Protein AF-A0A2V6HS32-F1 (afdb_monomer_lite)

Foldseek 3Di:
DDDPPPPDDAAEEEEDEFDDPVSVVLVVLLVVLQVVLVHHYDPDLLRHLEYEYEFDPPDPVRVVVSVVVQVVSLVVCVVSVVVRRAYEYEEDCCAPVVPVCVVVPVVHLYRYYSVCSNVNNVVVVVSNVPDPPPPDDDDDPPPPDPPPPPDPDDDDDDDDDDDDDDDDDDDD

Sequence (172 aa):
MKIRTDSARKPKVGMISLGCAKNLVDAEIMLGSVLQRGMEITSQPEDADILVINTCAFIDSAKEESIDAILEAHQQRGLNRRPDQKLIVSGCMSQRFATELRREMPEVDAFIGLDQVGQLGEIAEKILRERPTLKAQHSTPKTDSWTLDVERSALGVSSTNGDVDLSFADRR

Structure (mmCIF, N/CA/C/O backbone):
data_AF-A0A2V6HS32-F1
#
_entry.id   AF-A0A2V6HS32-F1
#
loop_
_atom_site.group_PDB
_atom_site.id
_atom_site.type_symbol
_atom_site.label_atom_id
_atom_site.label_alt_id
_atom_site.label_comp_id
_atom_site.label_asym_id
_atom_site.label_entity_id
_atom_site.label_seq_id
_atom_site.pdbx_PDB_ins_code
_atom_site.Cartn_x
_atom_site.Cartn_y
_atom_site.Cartn_z
_atom_site.occupancy
_atom_site.B_iso_or_equiv
_atom_site.auth_seq_id
_atom_site.auth_comp_id
_atom_site.auth_asym_id
_atom_site.auth_atom_id
_atom_site.pdbx_PDB_model_num
ATOM 1 N N . MET A 1 1 ? -30.092 -8.781 30.050 1.00 40.91 1 MET A N 1
ATOM 2 C CA . MET A 1 1 ? -28.705 -8.959 29.570 1.00 40.91 1 MET A CA 1
ATOM 3 C C . MET A 1 1 ? -28.421 -7.838 28.578 1.00 40.91 1 MET A C 1
ATOM 5 O O . MET A 1 1 ? -29.028 -7.825 27.519 1.00 40.91 1 MET A O 1
ATOM 9 N N . LYS A 1 2 ? -27.654 -6.809 28.967 1.00 33.56 2 LYS A N 1
ATOM 10 C CA . LYS A 1 2 ? -27.370 -5.659 28.092 1.00 33.56 2 LYS A CA 1
ATOM 11 C C . LYS A 1 2 ? -26.318 -6.090 27.070 1.00 33.56 2 LYS A C 1
ATOM 13 O O . LYS A 1 2 ? -25.189 -6.378 27.455 1.00 33.56 2 LYS A O 1
ATOM 18 N N . ILE A 1 3 ? -26.709 -6.172 25.801 1.00 44.12 3 ILE A N 1
ATOM 19 C CA . ILE A 1 3 ? -25.788 -6.352 24.676 1.00 44.12 3 ILE A CA 1
ATOM 20 C C . ILE A 1 3 ? -24.899 -5.107 24.665 1.00 44.12 3 ILE A C 1
ATOM 22 O O . ILE A 1 3 ? -25.385 -4.003 24.430 1.00 44.12 3 ILE A O 1
ATOM 26 N N . ARG A 1 4 ? -23.619 -5.264 25.014 1.00 43.84 4 ARG A N 1
ATOM 27 C CA . ARG A 1 4 ? -22.628 -4.198 24.855 1.00 43.84 4 ARG A CA 1
ATOM 28 C C . ARG A 1 4 ? -22.420 -4.053 23.352 1.00 43.84 4 ARG A C 1
ATOM 30 O O . ARG A 1 4 ? -21.749 -4.878 22.745 1.00 43.84 4 ARG A O 1
ATOM 37 N N . THR A 1 5 ? -23.065 -3.063 22.747 1.00 44.50 5 THR A N 1
ATOM 38 C CA . THR A 1 5 ? -22.676 -2.568 21.430 1.00 44.50 5 THR A CA 1
ATOM 39 C C . THR A 1 5 ? -21.300 -1.950 21.608 1.00 44.50 5 THR A C 1
ATOM 41 O O . THR A 1 5 ? -21.185 -0.831 22.108 1.00 44.50 5 THR A O 1
ATOM 44 N N . ASP A 1 6 ? -20.262 -2.723 21.305 1.00 51.88 6 ASP A N 1
ATOM 45 C CA . ASP A 1 6 ? -18.937 -2.164 21.09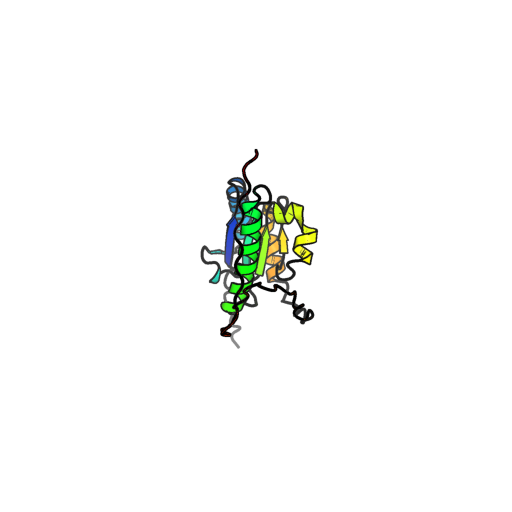7 1.00 51.88 6 ASP A CA 1
ATOM 46 C C . ASP A 1 6 ? -19.080 -1.142 19.970 1.00 51.88 6 ASP A C 1
ATOM 48 O O . ASP A 1 6 ? -19.499 -1.474 18.858 1.00 51.88 6 ASP A O 1
ATOM 52 N N . SER A 1 7 ? -18.867 0.129 20.286 1.00 53.53 7 SER A N 1
ATOM 53 C CA . SER A 1 7 ? -18.741 1.173 19.282 1.00 53.53 7 SER A CA 1
ATOM 54 C C . SER A 1 7 ? -17.489 0.842 18.478 1.00 53.53 7 SER A C 1
ATOM 56 O O . SER A 1 7 ? -16.388 1.196 18.895 1.00 53.53 7 SER A O 1
ATOM 58 N N . ALA A 1 8 ? -17.658 0.084 17.393 1.00 69.00 8 ALA A N 1
ATOM 59 C CA . ALA A 1 8 ? -16.555 -0.441 16.605 1.00 69.00 8 ALA A CA 1
ATOM 60 C C . ALA A 1 8 ? -15.636 0.712 16.183 1.00 69.00 8 ALA A C 1
ATOM 62 O O . ALA A 1 8 ? -16.058 1.643 15.492 1.00 69.00 8 ALA A O 1
ATOM 63 N N . ARG A 1 9 ? -14.386 0.665 16.652 1.00 87.62 9 ARG A N 1
ATOM 64 C CA . ARG A 1 9 ? -13.336 1.611 16.269 1.00 87.62 9 ARG A CA 1
ATOM 65 C C . ARG A 1 9 ? -13.238 1.647 14.744 1.00 87.62 9 ARG A C 1
ATOM 67 O O . ARG A 1 9 ? -13.173 0.594 14.112 1.00 87.62 9 ARG A O 1
ATOM 74 N N . LYS A 1 10 ? -13.195 2.848 14.162 1.00 93.19 10 LYS A N 1
ATOM 75 C CA . LYS A 1 10 ? -12.953 3.012 12.725 1.00 93.19 10 LYS A CA 1
ATOM 76 C C . LYS A 1 10 ? -11.568 2.451 12.378 1.00 93.19 10 LYS A C 1
ATOM 78 O O . LYS A 1 10 ? -10.602 2.833 13.048 1.00 93.19 10 LYS A O 1
ATOM 83 N N . PRO A 1 11 ? -11.452 1.567 11.372 1.00 95.81 11 PRO A N 1
ATOM 84 C CA . PRO A 1 11 ? -10.151 1.087 10.933 1.00 95.81 11 PRO A CA 1
ATOM 85 C C . PRO A 1 11 ? -9.261 2.251 10.499 1.00 95.81 11 PRO A C 1
ATOM 87 O O . PRO A 1 11 ? -9.741 3.193 9.865 1.00 95.81 11 PRO A O 1
ATOM 90 N N . LYS A 1 12 ? -7.979 2.184 10.846 1.00 97.38 12 LYS A N 1
ATOM 91 C CA . LYS A 1 12 ? -6.961 3.173 10.493 1.00 97.38 12 LYS A CA 1
ATOM 92 C C . LYS A 1 12 ? -6.101 2.670 9.342 1.00 97.38 12 LYS A C 1
ATOM 94 O O . LYS A 1 12 ? -5.596 1.550 9.390 1.00 97.38 12 LYS A O 1
ATOM 99 N N . VAL A 1 13 ? -5.873 3.525 8.355 1.00 97.94 13 VAL A N 1
ATOM 100 C CA . VAL A 1 13 ? -4.965 3.277 7.234 1.00 97.94 13 VAL A CA 1
ATOM 101 C C . VAL A 1 13 ? -3.761 4.204 7.348 1.00 97.94 13 VAL A C 1
ATOM 103 O O . VAL A 1 13 ? -3.914 5.421 7.458 1.00 97.94 13 VAL A O 1
ATOM 106 N N . GLY A 1 14 ? -2.566 3.621 7.344 1.00 97.31 14 GLY A N 1
ATOM 107 C CA . GLY A 1 14 ? -1.295 4.329 7.228 1.00 97.31 14 GLY A CA 1
ATOM 108 C C . GLY A 1 14 ? -0.724 4.166 5.824 1.00 97.31 14 GLY A C 1
ATOM 109 O O . GLY A 1 14 ? -1.007 3.174 5.149 1.00 97.31 14 GLY A O 1
ATOM 110 N N . MET A 1 15 ? 0.081 5.127 5.376 1.00 97.12 15 MET A N 1
ATOM 111 C CA . MET A 1 15 ? 0.716 5.067 4.061 1.00 97.12 15 MET A CA 1
ATOM 112 C C . MET A 1 15 ? 2.164 5.542 4.117 1.00 97.12 15 MET A C 1
ATOM 114 O O . MET A 1 15 ? 2.449 6.610 4.651 1.00 97.12 15 MET A O 1
ATOM 118 N N . ILE A 1 16 ? 3.052 4.766 3.503 1.00 95.38 16 ILE A N 1
ATOM 119 C CA . ILE A 1 16 ? 4.428 5.144 3.182 1.00 95.38 16 ILE A CA 1
ATOM 120 C C . ILE A 1 16 ? 4.494 5.259 1.661 1.00 95.38 16 ILE A C 1
ATOM 122 O O . ILE A 1 16 ? 4.119 4.327 0.956 1.00 95.38 16 ILE A O 1
ATOM 126 N N . SER A 1 17 ? 4.922 6.408 1.141 1.00 94.00 17 SER A N 1
ATOM 127 C CA . SER A 1 17 ? 4.973 6.663 -0.301 1.00 94.00 17 SER A CA 1
ATOM 128 C C . SER A 1 17 ? 6.402 6.947 -0.735 1.00 94.00 17 SER A C 1
ATOM 130 O O . SER A 1 17 ? 7.022 7.878 -0.232 1.00 94.00 17 SER A O 1
ATOM 132 N N . LEU A 1 18 ? 6.901 6.163 -1.688 1.00 91.56 18 LEU A N 1
ATOM 133 C CA . LEU A 1 18 ? 8.294 6.154 -2.133 1.00 91.56 18 LEU A CA 1
ATOM 134 C C . LEU A 1 18 ? 8.391 6.486 -3.623 1.00 91.56 18 LEU A C 1
ATOM 136 O O . LEU A 1 18 ? 7.484 6.186 -4.402 1.00 91.56 18 LEU A O 1
ATOM 140 N N . GLY A 1 19 ? 9.505 7.078 -4.050 1.00 86.94 19 GLY A N 1
ATOM 141 C CA . GLY A 1 19 ? 9.786 7.348 -5.461 1.00 86.94 19 GLY A CA 1
ATOM 142 C C . GLY A 1 19 ? 9.413 8.754 -5.943 1.00 86.94 19 GLY A C 1
ATOM 143 O O . GLY A 1 19 ? 9.941 9.743 -5.449 1.00 86.94 19 GLY A O 1
ATOM 144 N N . CYS A 1 20 ? 8.603 8.859 -7.005 1.00 86.06 20 CYS A N 1
ATOM 145 C CA . CYS A 1 20 ? 8.453 1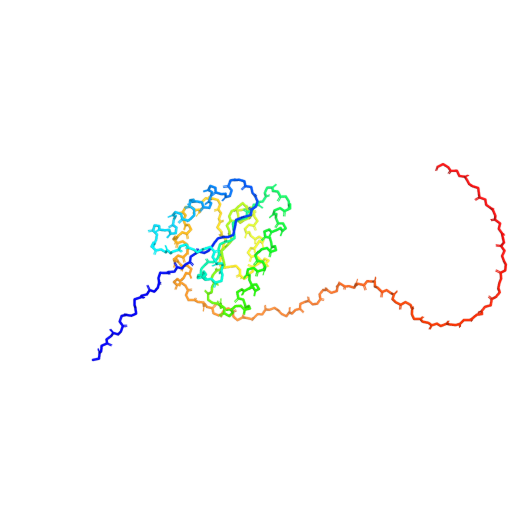0.108 -7.769 1.00 86.06 20 CYS A CA 1
ATOM 146 C C . CYS A 1 20 ? 7.214 10.938 -7.387 1.00 86.06 20 CYS A C 1
ATOM 148 O O . CYS A 1 20 ? 6.284 10.445 -6.756 1.00 86.06 20 CYS A O 1
ATOM 150 N N . ALA A 1 21 ? 7.160 12.193 -7.853 1.00 86.75 21 ALA A N 1
ATOM 151 C CA . ALA A 1 21 ? 6.075 13.138 -7.554 1.00 86.75 21 ALA A CA 1
ATOM 152 C C . ALA A 1 21 ? 4.668 12.637 -7.940 1.00 86.75 21 ALA A C 1
ATOM 154 O O . ALA A 1 21 ? 3.683 13.042 -7.326 1.00 86.75 21 ALA A O 1
ATOM 155 N N . LYS A 1 22 ? 4.553 11.725 -8.916 1.00 89.12 22 LYS A N 1
ATOM 156 C CA . LYS A 1 22 ? 3.265 11.118 -9.282 1.00 89.12 22 LYS A CA 1
ATOM 157 C C . LYS A 1 22 ? 2.662 10.297 -8.134 1.00 89.12 22 LYS A C 1
ATOM 159 O O . LYS A 1 22 ? 1.443 10.300 -7.973 1.00 89.12 22 LYS A O 1
ATOM 164 N N . ASN A 1 23 ? 3.497 9.676 -7.301 1.00 90.38 23 ASN A N 1
ATOM 165 C CA . ASN A 1 23 ? 3.026 8.878 -6.174 1.00 90.38 23 ASN A CA 1
ATOM 166 C C . ASN A 1 23 ? 2.312 9.729 -5.115 1.00 90.38 23 ASN A C 1
ATOM 168 O O . ASN A 1 23 ? 1.445 9.200 -4.429 1.00 90.38 23 ASN A O 1
ATOM 172 N N . LEU A 1 24 ? 2.599 11.034 -5.024 1.00 90.69 24 LEU A N 1
ATOM 173 C CA . LEU A 1 24 ? 1.867 11.943 -4.138 1.00 90.69 24 LEU A CA 1
ATOM 174 C C . LEU A 1 24 ? 0.414 12.129 -4.597 1.00 90.69 24 LEU A C 1
ATOM 176 O O . LEU A 1 24 ? -0.507 12.003 -3.797 1.00 90.69 24 LEU A O 1
ATOM 180 N N . VAL A 1 25 ? 0.203 12.354 -5.896 1.00 93.94 25 VAL A N 1
ATOM 181 C CA . VAL A 1 25 ? -1.147 12.491 -6.467 1.00 93.94 25 VAL A CA 1
ATOM 182 C C . VAL A 1 25 ? -1.921 11.179 -6.323 1.00 93.94 25 VAL A C 1
ATOM 184 O O . VAL A 1 25 ? -3.083 11.173 -5.923 1.00 93.94 25 VAL A O 1
ATOM 187 N N . ASP A 1 26 ? -1.265 10.049 -6.597 1.00 95.19 26 ASP A N 1
ATOM 188 C CA . ASP A 1 26 ? -1.884 8.731 -6.444 1.00 95.19 26 ASP A CA 1
ATOM 189 C C . ASP A 1 26 ? -2.217 8.437 -4.962 1.00 95.19 26 ASP A C 1
ATOM 191 O O . ASP A 1 26 ? -3.265 7.857 -4.670 1.00 95.19 26 ASP A O 1
ATOM 195 N N . ALA A 1 27 ? -1.383 8.895 -4.018 1.00 96.00 27 ALA A N 1
ATOM 196 C CA . ALA A 1 27 ? -1.639 8.809 -2.580 1.00 96.00 27 ALA A CA 1
ATOM 197 C C . ALA A 1 27 ? -2.874 9.611 -2.151 1.00 96.00 27 ALA A C 1
ATOM 199 O O . ALA A 1 27 ? -3.706 9.085 -1.414 1.00 96.00 27 ALA A O 1
ATOM 200 N N . GLU A 1 28 ? -3.049 10.840 -2.639 1.00 96.38 28 GLU A N 1
ATOM 201 C CA . GLU A 1 28 ? -4.240 11.650 -2.346 1.00 96.38 28 GLU A CA 1
ATOM 202 C C . GLU A 1 28 ? -5.529 10.967 -2.826 1.00 96.38 28 GLU A C 1
ATOM 204 O O . GLU A 1 28 ? -6.517 10.912 -2.090 1.00 96.38 28 GLU A O 1
ATOM 209 N N . ILE A 1 29 ? -5.508 10.378 -4.026 1.00 97.44 29 ILE A N 1
ATOM 210 C CA . ILE A 1 29 ? -6.642 9.620 -4.575 1.00 97.44 29 ILE A CA 1
ATOM 211 C C . ILE A 1 29 ? -6.951 8.398 -3.697 1.00 97.44 29 ILE A C 1
ATOM 213 O O . ILE A 1 29 ? -8.106 8.161 -3.330 1.00 97.44 29 ILE A O 1
ATOM 217 N N . MET A 1 30 ? -5.918 7.635 -3.336 1.00 98.00 30 MET A N 1
ATOM 218 C CA . MET A 1 30 ? -6.020 6.458 -2.474 1.00 98.00 30 MET A CA 1
ATOM 219 C C . MET A 1 30 ? -6.593 6.795 -1.093 1.00 98.00 30 MET A C 1
ATOM 221 O O . MET A 1 30 ? -7.546 6.161 -0.637 1.00 98.00 30 MET A O 1
ATOM 225 N N . LEU A 1 31 ? -6.050 7.818 -0.436 1.00 97.56 31 LEU A N 1
ATOM 226 C CA . LEU A 1 31 ? -6.504 8.275 0.876 1.00 97.56 31 LEU A CA 1
ATOM 227 C C . LEU A 1 31 ? -7.924 8.859 0.812 1.00 97.56 31 LEU A C 1
ATOM 229 O O . LEU A 1 31 ? -8.730 8.613 1.709 1.00 97.56 31 LEU A O 1
ATOM 233 N N . GLY A 1 32 ? -8.279 9.543 -0.279 1.00 98.06 32 GLY A N 1
ATOM 234 C CA . GLY A 1 32 ? -9.651 9.972 -0.545 1.00 98.06 32 GLY A CA 1
ATOM 235 C C . GLY A 1 32 ? -10.630 8.795 -0.620 1.00 98.06 32 GLY A C 1
ATOM 236 O O . GLY A 1 32 ? -11.695 8.840 -0.002 1.00 98.06 32 GLY A O 1
ATOM 237 N N . SER A 1 33 ? -10.252 7.712 -1.307 1.00 98.06 33 SER A N 1
ATOM 238 C CA . SER A 1 33 ? -11.035 6.466 -1.372 1.00 98.06 33 SER A CA 1
ATOM 239 C C . SER A 1 33 ? -11.233 5.833 0.011 1.00 98.06 33 SER A C 1
ATOM 241 O O . SER A 1 33 ? -12.337 5.411 0.355 1.00 98.06 33 SER A O 1
ATOM 243 N N . VAL A 1 34 ? -10.190 5.823 0.848 1.00 97.94 34 VAL A N 1
ATOM 244 C CA . VAL A 1 34 ? -10.252 5.327 2.235 1.00 97.94 34 VAL A CA 1
ATOM 245 C C . VAL A 1 34 ? -11.253 6.128 3.075 1.00 97.94 34 VAL A C 1
ATOM 247 O O . VAL A 1 34 ? -12.102 5.541 3.749 1.00 97.94 34 VAL A O 1
ATOM 250 N N . LEU A 1 35 ? -11.206 7.461 3.003 1.00 97.56 35 LEU A N 1
ATOM 251 C CA . LEU A 1 35 ? -12.120 8.332 3.751 1.00 97.56 35 LEU A CA 1
ATOM 252 C C . LEU A 1 35 ? -13.582 8.153 3.322 1.00 97.56 35 LEU A C 1
ATOM 254 O O . LEU A 1 35 ? -14.474 8.154 4.170 1.00 97.56 35 LEU A O 1
ATOM 258 N N . GLN A 1 36 ? -13.841 7.943 2.027 1.00 97.62 36 GLN A N 1
ATOM 259 C CA . GLN A 1 36 ? -15.192 7.676 1.507 1.00 97.62 36 GLN A CA 1
ATOM 260 C C . GLN A 1 36 ? -15.810 6.390 2.077 1.00 97.62 36 GLN A C 1
ATOM 262 O O . GLN A 1 36 ? -17.032 6.267 2.136 1.00 97.62 36 GLN A O 1
ATOM 267 N N . ARG A 1 37 ? -14.977 5.450 2.536 1.00 96.56 37 ARG A N 1
ATOM 268 C CA . ARG A 1 37 ? -15.393 4.218 3.222 1.00 96.56 37 ARG A CA 1
ATOM 269 C C . ARG A 1 37 ? -15.538 4.375 4.742 1.00 96.56 37 ARG A C 1
ATOM 271 O O . ARG A 1 37 ? -15.856 3.419 5.440 1.00 96.56 37 ARG A O 1
ATOM 278 N N . GLY A 1 38 ? -15.332 5.579 5.281 1.00 95.75 38 GLY A N 1
ATOM 279 C CA . GLY A 1 38 ? -15.504 5.872 6.707 1.00 95.75 38 GLY A CA 1
ATOM 280 C C . GLY A 1 38 ? -14.362 5.384 7.606 1.00 95.75 38 GLY A C 1
ATOM 281 O O . GLY A 1 38 ? -14.514 5.400 8.830 1.00 95.75 38 GLY A O 1
ATOM 282 N N . MET A 1 39 ? -13.239 4.975 7.013 1.00 97.06 39 MET A N 1
ATOM 283 C CA . MET A 1 39 ? -11.989 4.671 7.711 1.00 97.06 39 MET A CA 1
ATOM 284 C C . MET A 1 39 ? -11.233 5.957 8.078 1.00 97.06 39 MET A C 1
ATOM 286 O O . MET A 1 39 ? -11.503 7.034 7.548 1.00 97.06 39 MET A O 1
ATOM 290 N N . GLU A 1 40 ? -10.285 5.844 9.001 1.00 97.69 40 GLU A N 1
ATOM 291 C CA . GLU A 1 40 ? -9.414 6.935 9.442 1.00 97.69 40 GLU A CA 1
ATOM 292 C C . GLU A 1 40 ? -8.028 6.830 8.798 1.00 97.69 40 GLU A C 1
ATOM 294 O O . GLU A 1 40 ? -7.566 5.740 8.473 1.00 97.69 40 GLU A O 1
ATOM 299 N N . ILE A 1 41 ? -7.341 7.962 8.652 1.00 97.56 41 ILE A N 1
ATOM 300 C CA . ILE A 1 41 ? -5.947 8.009 8.195 1.00 97.56 41 ILE A CA 1
ATOM 301 C C . ILE A 1 41 ? -5.052 8.247 9.410 1.00 97.56 41 ILE A C 1
ATOM 303 O O . ILE A 1 41 ? -5.381 9.060 10.274 1.00 97.56 41 ILE A O 1
ATOM 307 N N . THR A 1 42 ? -3.919 7.555 9.475 1.00 96.62 42 THR A N 1
ATOM 308 C CA . THR A 1 42 ? -2.892 7.761 10.502 1.00 96.62 42 THR A CA 1
ATOM 309 C C . THR A 1 42 ? -1.536 8.037 9.865 1.00 96.62 42 THR A C 1
ATOM 311 O O . THR A 1 42 ? -1.186 7.431 8.855 1.00 96.62 42 THR A O 1
ATOM 314 N N . SER A 1 43 ? -0.761 8.943 10.466 1.00 94.19 43 SER A N 1
ATOM 315 C CA . SER A 1 43 ? 0.649 9.156 10.112 1.00 94.19 43 SER A CA 1
ATOM 316 C C . SER A 1 43 ? 1.585 8.156 10.787 1.00 94.19 43 SER A C 1
ATOM 318 O O . SER A 1 43 ? 2.735 8.055 10.387 1.00 94.19 43 SER A O 1
ATOM 320 N N . GLN A 1 44 ? 1.095 7.446 11.808 1.00 92.75 44 GLN A N 1
ATOM 321 C CA . GLN A 1 44 ? 1.848 6.471 12.593 1.00 92.75 44 GLN A CA 1
ATOM 322 C C . GLN A 1 44 ? 1.592 5.062 12.038 1.00 92.75 44 GLN A C 1
ATOM 324 O O . GLN A 1 44 ? 0.473 4.554 12.212 1.00 92.75 44 GLN A O 1
ATOM 329 N N . PRO A 1 45 ? 2.570 4.418 11.368 1.00 90.94 45 PRO A N 1
ATOM 330 C CA . PRO A 1 45 ? 2.420 3.059 10.845 1.00 90.94 45 PRO A CA 1
ATOM 331 C C . PRO A 1 45 ? 2.050 2.032 11.923 1.00 90.94 45 PRO A C 1
ATOM 333 O O . PRO A 1 45 ? 1.284 1.106 11.665 1.00 90.94 45 PRO A O 1
ATOM 336 N N . GLU A 1 46 ? 2.532 2.216 13.150 1.00 89.19 46 GLU A N 1
ATOM 337 C CA . GLU A 1 46 ? 2.287 1.344 14.302 1.00 89.19 46 GLU A CA 1
ATOM 338 C C . GLU A 1 46 ? 0.825 1.335 14.789 1.00 89.19 46 GLU A C 1
ATOM 340 O O . GLU A 1 46 ? 0.392 0.390 15.457 1.00 89.19 46 GLU A O 1
ATOM 345 N N . ASP A 1 47 ? 0.046 2.356 14.425 1.00 91.38 47 ASP A N 1
ATOM 346 C CA . ASP A 1 47 ? -1.370 2.494 14.781 1.00 91.38 47 ASP A CA 1
ATOM 347 C C . ASP A 1 47 ? -2.328 2.023 13.682 1.00 91.38 47 ASP A C 1
ATOM 349 O O . ASP A 1 47 ? -3.547 1.950 13.903 1.00 91.38 47 ASP A O 1
ATOM 353 N N . ALA A 1 48 ? -1.795 1.730 12.496 1.00 95.31 48 ALA A N 1
ATOM 354 C CA . ALA A 1 48 ? -2.581 1.372 11.332 1.00 95.31 48 ALA A CA 1
ATOM 355 C C . ALA A 1 48 ? -3.097 -0.073 11.423 1.00 95.31 48 ALA A C 1
ATOM 357 O O . ALA A 1 48 ? -2.355 -0.993 11.764 1.00 95.31 48 ALA A O 1
ATOM 358 N N . ASP A 1 49 ? -4.364 -0.293 11.077 1.00 95.38 49 ASP A N 1
ATOM 359 C CA . ASP A 1 49 ? -4.896 -1.636 10.812 1.00 95.38 49 ASP A CA 1
ATOM 360 C C . ASP A 1 49 ? -4.498 -2.110 9.406 1.00 95.38 49 ASP A C 1
ATOM 362 O O . ASP A 1 49 ? -4.360 -3.307 9.167 1.00 95.38 49 ASP A O 1
ATOM 366 N N . ILE A 1 50 ? -4.274 -1.166 8.487 1.00 96.81 50 ILE A N 1
ATOM 367 C CA . ILE A 1 50 ? -3.737 -1.408 7.147 1.00 96.81 50 ILE A CA 1
ATOM 368 C C . ILE A 1 50 ? -2.586 -0.444 6.892 1.00 96.81 50 ILE A C 1
ATOM 370 O O . ILE A 1 50 ? -2.773 0.771 6.952 1.00 96.81 50 ILE A O 1
ATOM 374 N N . LEU A 1 51 ? -1.421 -0.976 6.547 1.00 97.50 51 LEU A N 1
ATOM 375 C CA . LEU A 1 51 ? -0.284 -0.205 6.074 1.00 97.50 51 LEU A CA 1
ATO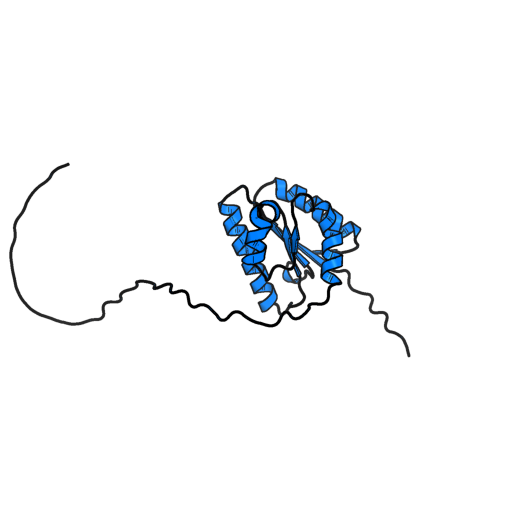M 376 C C . LEU A 1 51 ? -0.155 -0.361 4.557 1.00 97.50 51 LEU A C 1
ATOM 378 O O . LEU A 1 51 ? -0.087 -1.476 4.040 1.00 97.50 51 LEU A O 1
ATOM 382 N N . VAL A 1 52 ? -0.136 0.766 3.848 1.00 97.62 52 VAL A N 1
ATOM 383 C CA . VAL A 1 52 ? 0.037 0.822 2.394 1.00 97.62 52 VAL A CA 1
ATOM 384 C C . VAL A 1 52 ? 1.443 1.308 2.064 1.00 97.62 52 VAL A C 1
ATOM 386 O O . VAL A 1 52 ? 1.829 2.395 2.488 1.00 97.62 52 VAL A O 1
ATOM 389 N N . ILE A 1 53 ? 2.189 0.542 1.273 1.00 96.81 53 ILE A N 1
ATOM 390 C CA . ILE A 1 53 ? 3.474 0.958 0.704 1.00 96.81 53 ILE A CA 1
ATOM 391 C C . ILE A 1 53 ? 3.250 1.323 -0.765 1.00 96.81 53 ILE A C 1
ATOM 393 O O . ILE A 1 53 ? 3.017 0.450 -1.602 1.00 96.81 53 ILE A O 1
ATOM 397 N N . ASN A 1 54 ? 3.286 2.615 -1.084 1.00 96.31 54 ASN A N 1
ATOM 398 C CA . ASN A 1 54 ? 3.103 3.127 -2.438 1.00 96.31 54 ASN A CA 1
ATOM 399 C C . ASN A 1 54 ? 4.448 3.270 -3.155 1.00 96.31 54 ASN A C 1
ATOM 401 O O . ASN A 1 54 ? 5.254 4.138 -2.830 1.00 96.31 54 ASN A O 1
ATOM 405 N N . THR A 1 55 ? 4.678 2.409 -4.140 1.00 94.44 55 THR A N 1
ATOM 406 C CA . THR A 1 55 ? 5.997 2.142 -4.727 1.00 94.44 55 THR A CA 1
ATOM 407 C C . THR A 1 55 ? 6.147 2.719 -6.132 1.00 94.44 55 THR A C 1
ATOM 409 O O . THR A 1 55 ? 5.174 2.964 -6.855 1.00 94.44 55 THR A O 1
ATOM 412 N N . CYS A 1 56 ? 7.392 2.917 -6.564 1.00 89.31 56 CYS A N 1
ATOM 413 C CA . CYS A 1 56 ? 7.728 3.401 -7.901 1.00 89.31 56 CYS A CA 1
ATOM 414 C C . CYS A 1 56 ? 8.633 2.396 -8.623 1.00 89.31 56 CYS A C 1
ATOM 416 O O . CYS A 1 56 ? 9.606 1.917 -8.063 1.00 89.31 56 CYS A O 1
ATOM 418 N N . ALA A 1 57 ? 8.349 2.106 -9.896 1.00 86.06 57 ALA A N 1
ATOM 419 C CA . ALA A 1 57 ? 9.168 1.218 -10.732 1.00 86.06 57 ALA A CA 1
ATOM 420 C C . ALA A 1 57 ? 10.036 1.975 -11.750 1.00 86.06 57 ALA A C 1
ATOM 422 O O . ALA A 1 57 ? 10.661 1.351 -12.609 1.00 86.06 57 ALA A O 1
ATOM 423 N N . PHE A 1 58 ? 9.998 3.308 -11.722 1.00 83.62 58 PHE A N 1
ATOM 424 C CA . PHE A 1 58 ? 10.638 4.147 -12.733 1.00 83.62 58 PHE A CA 1
ATOM 425 C C . PHE A 1 58 ? 12.096 4.468 -12.398 1.00 83.62 58 PHE A C 1
ATOM 427 O O . PHE A 1 58 ? 12.923 4.538 -13.299 1.00 83.62 58 PHE A O 1
ATOM 434 N N . ILE A 1 59 ? 12.405 4.636 -11.112 1.00 82.69 59 ILE A N 1
ATOM 435 C CA . ILE A 1 59 ? 13.745 4.957 -10.615 1.00 82.69 59 ILE A CA 1
ATOM 436 C C . ILE A 1 59 ? 14.307 3.691 -9.975 1.00 82.69 59 ILE A C 1
ATOM 438 O O . ILE A 1 59 ? 13.645 3.118 -9.114 1.00 82.69 59 ILE A O 1
ATOM 442 N N . ASP A 1 60 ? 15.496 3.251 -10.385 1.00 83.81 60 ASP A N 1
ATOM 443 C CA . ASP A 1 60 ? 16.072 1.991 -9.897 1.00 83.81 60 ASP A CA 1
ATOM 444 C C . ASP A 1 60 ? 16.333 2.016 -8.388 1.00 83.81 60 ASP A C 1
ATOM 446 O O . ASP A 1 60 ? 15.901 1.099 -7.695 1.00 83.81 60 ASP A O 1
ATOM 450 N N . SER A 1 61 ? 16.886 3.110 -7.855 1.00 86.69 61 SER A N 1
ATOM 451 C CA . SER A 1 61 ? 17.072 3.271 -6.405 1.00 86.69 61 SER A CA 1
ATOM 452 C C . SER A 1 61 ? 15.752 3.213 -5.627 1.00 86.69 61 SER A C 1
ATOM 454 O O . SER A 1 61 ? 15.704 2.683 -4.525 1.00 86.69 61 SER A O 1
ATOM 456 N N . ALA A 1 62 ? 14.654 3.701 -6.218 1.00 85.69 62 ALA A N 1
ATOM 457 C CA . ALA A 1 62 ? 13.337 3.645 -5.588 1.00 85.69 62 ALA A CA 1
ATOM 458 C C . ALA A 1 62 ? 12.751 2.224 -5.571 1.00 85.69 62 ALA A C 1
ATOM 460 O O . ALA A 1 62 ? 11.844 1.963 -4.783 1.00 85.69 62 ALA A O 1
ATOM 461 N N . LYS A 1 63 ? 13.230 1.307 -6.425 1.00 88.25 63 LYS A N 1
ATOM 462 C CA . LYS A 1 63 ? 12.811 -0.102 -6.389 1.00 88.25 63 LYS A CA 1
ATOM 463 C C . LYS A 1 63 ? 13.421 -0.817 -5.193 1.00 88.25 63 LYS A C 1
ATOM 465 O O . LYS A 1 63 ? 12.694 -1.506 -4.489 1.00 88.25 63 LYS A O 1
ATOM 470 N N . GLU A 1 64 ? 14.722 -0.635 -4.977 1.00 90.81 64 GLU A N 1
ATOM 471 C CA . GLU A 1 64 ? 15.441 -1.194 -3.825 1.00 90.81 64 GLU A CA 1
ATOM 472 C C . GLU A 1 64 ? 14.836 -0.661 -2.522 1.00 90.81 64 GLU A C 1
ATOM 474 O O . GLU A 1 64 ? 14.364 -1.445 -1.706 1.00 90.81 64 GLU A O 1
ATOM 479 N N . GLU A 1 65 ? 14.674 0.663 -2.415 1.00 91.62 65 GLU A N 1
ATOM 480 C CA . GLU A 1 65 ? 14.016 1.311 -1.271 1.00 91.62 65 GLU A CA 1
ATOM 481 C C . GLU A 1 65 ? 12.586 0.790 -1.042 1.00 91.62 65 GLU A C 1
ATOM 483 O O . GLU A 1 65 ? 12.157 0.591 0.093 1.00 91.62 65 GLU A O 1
ATOM 488 N N . SER A 1 66 ? 11.836 0.530 -2.120 1.00 93.19 66 SER A N 1
ATOM 489 C CA . SER A 1 66 ? 10.490 -0.041 -2.017 1.00 93.19 66 SER A CA 1
ATOM 490 C C . SER A 1 66 ? 10.502 -1.465 -1.470 1.00 93.19 66 SER A C 1
ATOM 492 O O . SER A 1 66 ? 9.634 -1.801 -0.670 1.00 93.19 66 SER A O 1
ATOM 494 N N . ILE A 1 67 ? 11.452 -2.304 -1.891 1.00 92.50 67 ILE A N 1
ATOM 495 C CA . ILE A 1 67 ? 11.597 -3.675 -1.382 1.00 92.50 67 ILE A CA 1
ATOM 496 C C . ILE A 1 67 ? 11.965 -3.638 0.102 1.00 92.50 67 ILE A C 1
ATOM 498 O O . ILE A 1 67 ? 11.303 -4.297 0.905 1.00 92.50 67 ILE A O 1
ATOM 502 N N . ASP A 1 68 ? 12.951 -2.821 0.470 1.00 94.12 68 ASP A N 1
ATOM 503 C CA . ASP A 1 68 ? 13.400 -2.673 1.855 1.00 94.12 68 ASP A CA 1
ATOM 504 C C . ASP A 1 68 ? 12.257 -2.207 2.763 1.00 94.12 68 ASP A C 1
ATOM 506 O O . ASP A 1 68 ? 12.011 -2.808 3.809 1.00 94.12 68 ASP A O 1
ATOM 510 N N . ALA A 1 69 ? 11.479 -1.212 2.328 1.00 94.44 69 ALA A N 1
ATOM 511 C CA . ALA A 1 69 ? 10.336 -0.712 3.086 1.00 94.44 69 ALA A CA 1
ATOM 512 C C . ALA A 1 69 ? 9.228 -1.762 3.282 1.00 94.44 69 ALA A C 1
ATOM 514 O O . ALA A 1 69 ? 8.577 -1.786 4.328 1.00 94.44 69 ALA A O 1
ATOM 515 N N . ILE A 1 70 ? 8.995 -2.641 2.299 1.00 94.00 70 ILE A N 1
ATOM 516 C CA . ILE A 1 70 ? 8.023 -3.741 2.420 1.00 94.00 70 ILE A CA 1
ATOM 517 C C . ILE A 1 70 ? 8.491 -4.749 3.476 1.00 94.00 70 ILE A C 1
ATOM 519 O O . ILE A 1 70 ? 7.708 -5.139 4.348 1.00 94.00 70 ILE A O 1
ATOM 523 N N . LEU A 1 71 ? 9.764 -5.147 3.420 1.00 93.69 71 LEU A N 1
ATOM 524 C CA . LEU A 1 71 ? 10.352 -6.103 4.359 1.00 93.69 71 LEU A CA 1
ATOM 525 C C . LEU A 1 71 ? 10.412 -5.530 5.779 1.00 93.69 71 LEU A C 1
ATOM 527 O O . LEU A 1 71 ? 10.055 -6.219 6.739 1.00 93.69 71 LEU A O 1
ATOM 531 N N . GLU A 1 72 ? 10.787 -4.258 5.920 1.00 93.75 72 GLU A N 1
ATOM 532 C CA . GLU A 1 72 ? 10.782 -3.557 7.202 1.00 93.75 72 GLU A CA 1
ATOM 533 C C . GLU A 1 72 ? 9.364 -3.478 7.777 1.00 93.75 72 GLU A C 1
ATOM 535 O O . GLU A 1 72 ? 9.151 -3.822 8.941 1.00 93.75 72 GLU A O 1
ATOM 540 N N . ALA A 1 73 ? 8.366 -3.115 6.965 1.00 93.44 73 ALA A N 1
ATOM 541 C CA . ALA A 1 73 ? 6.968 -3.093 7.388 1.00 93.44 73 ALA A CA 1
ATOM 542 C C . ALA A 1 73 ? 6.499 -4.465 7.903 1.00 93.44 73 ALA A C 1
ATOM 544 O O . ALA A 1 73 ? 5.850 -4.554 8.951 1.00 93.44 73 ALA A O 1
ATOM 545 N N . HIS A 1 74 ? 6.864 -5.551 7.214 1.00 92.06 74 HIS A N 1
ATOM 546 C CA . HIS A 1 74 ? 6.565 -6.906 7.670 1.00 92.06 74 HIS A CA 1
ATOM 547 C C . HIS A 1 74 ? 7.269 -7.252 8.993 1.00 92.06 74 HIS A C 1
ATOM 549 O O . HIS A 1 74 ? 6.648 -7.801 9.910 1.00 92.06 74 HIS A O 1
ATOM 555 N N . GLN A 1 75 ? 8.547 -6.900 9.133 1.00 90.69 75 GLN A N 1
ATOM 556 C CA . GLN A 1 75 ? 9.302 -7.139 10.360 1.00 90.69 75 GLN A CA 1
ATOM 557 C C . GLN A 1 75 ? 8.699 -6.373 11.547 1.00 90.69 75 GLN A C 1
ATOM 559 O O . GLN A 1 75 ? 8.471 -6.953 12.613 1.00 90.69 75 GLN A O 1
ATOM 564 N N . GLN A 1 76 ? 8.376 -5.092 11.356 1.00 88.25 76 GLN A N 1
ATOM 565 C CA . GLN A 1 76 ? 7.763 -4.230 12.367 1.00 88.25 76 GLN A CA 1
ATOM 566 C C . GLN A 1 76 ? 6.389 -4.746 12.800 1.00 88.25 76 GLN A C 1
ATOM 568 O O . GLN A 1 76 ? 6.082 -4.748 13.992 1.00 88.25 76 GLN A O 1
ATOM 573 N N . ARG A 1 77 ? 5.577 -5.266 11.871 1.00 87.06 77 ARG A N 1
ATOM 574 C CA . ARG A 1 77 ? 4.310 -5.950 12.186 1.00 87.06 77 ARG A CA 1
ATOM 575 C C . ARG A 1 77 ? 4.513 -7.092 13.190 1.00 87.06 77 ARG A C 1
ATOM 577 O O . ARG A 1 77 ? 3.743 -7.221 14.149 1.00 87.06 77 ARG A O 1
ATOM 584 N N . GLY A 1 78 ? 5.553 -7.904 12.988 1.00 80.19 78 GLY A N 1
ATOM 585 C CA . GLY A 1 78 ? 5.927 -8.994 13.892 1.00 80.19 78 GLY A CA 1
ATOM 586 C C . GLY A 1 78 ? 6.416 -8.498 15.256 1.00 80.19 78 GLY A C 1
ATOM 587 O O . GLY A 1 78 ? 5.935 -8.964 16.292 1.00 80.19 78 GLY A O 1
ATOM 588 N N . LEU A 1 79 ? 7.324 -7.517 15.264 1.00 76.81 79 LEU A N 1
ATOM 589 C CA . LEU A 1 79 ? 7.903 -6.935 16.483 1.00 76.81 79 LEU A CA 1
ATOM 590 C C . LEU A 1 79 ? 6.853 -6.233 17.354 1.00 76.81 79 LEU A C 1
ATOM 592 O O . LEU A 1 79 ? 6.799 -6.453 18.564 1.00 76.81 79 LEU A O 1
ATOM 596 N N . ASN A 1 80 ? 5.956 -5.469 16.732 1.00 80.31 80 ASN A N 1
ATOM 597 C CA . ASN A 1 80 ? 4.891 -4.723 17.405 1.00 80.31 80 ASN A CA 1
ATOM 598 C C . ASN A 1 80 ? 3.697 -5.604 17.808 1.00 80.31 80 ASN A C 1
ATOM 600 O O . ASN A 1 80 ? 2.671 -5.085 18.249 1.00 80.31 80 ASN A O 1
ATOM 604 N N . ARG A 1 81 ? 3.813 -6.936 17.660 1.00 77.00 81 ARG A N 1
ATOM 605 C CA . ARG A 1 81 ? 2.763 -7.923 17.962 1.00 77.00 81 ARG A CA 1
ATOM 606 C C . ARG A 1 81 ? 1.414 -7.533 17.357 1.00 77.00 81 ARG A C 1
ATOM 608 O O . ARG A 1 81 ? 0.375 -7.700 17.995 1.00 77.00 81 ARG A O 1
ATOM 615 N N . ARG A 1 82 ? 1.429 -7.040 16.116 1.00 82.62 82 ARG A N 1
ATOM 616 C CA . ARG A 1 82 ? 0.229 -6.717 15.338 1.00 82.62 82 ARG A CA 1
ATOM 617 C C . ARG A 1 82 ? 0.030 -7.743 14.221 1.00 82.62 82 ARG A C 1
ATOM 619 O O . ARG A 1 82 ? 0.025 -7.371 13.051 1.00 82.62 82 ARG A O 1
ATOM 626 N N . PRO A 1 83 ? -0.156 -9.040 14.537 1.00 80.81 83 PRO A N 1
ATOM 627 C CA . PRO A 1 83 ? -0.307 -10.073 13.514 1.00 80.81 83 PRO A CA 1
ATOM 628 C C . PRO A 1 83 ? -1.515 -9.821 12.605 1.00 80.81 83 PRO A C 1
ATOM 630 O O . PRO A 1 83 ? -1.541 -10.335 11.494 1.00 80.81 83 PRO A O 1
ATOM 633 N N . ASP A 1 84 ? -2.472 -8.998 13.033 1.00 88.44 84 ASP A N 1
ATOM 634 C CA . ASP A 1 84 ? -3.673 -8.671 12.267 1.00 88.44 84 ASP A CA 1
ATOM 635 C C . ASP A 1 84 ? -3.528 -7.428 11.371 1.00 88.44 84 ASP A C 1
ATOM 637 O O . ASP A 1 84 ? -4.411 -7.186 10.549 1.00 88.44 84 ASP A O 1
ATOM 641 N N . GLN A 1 85 ? -2.432 -6.660 11.485 1.00 93.75 85 GLN A N 1
ATOM 642 C CA . GLN A 1 85 ? -2.183 -5.530 10.585 1.00 93.75 85 GLN A CA 1
ATOM 643 C C . GLN A 1 85 ? -1.989 -6.041 9.156 1.00 93.75 85 GLN A C 1
ATOM 645 O O . GLN A 1 85 ? -1.214 -6.966 8.914 1.00 93.75 85 GLN A O 1
ATOM 650 N N . LYS A 1 86 ? -2.692 -5.423 8.213 1.00 95.12 86 LYS A N 1
ATOM 651 C CA . LYS A 1 86 ? -2.652 -5.775 6.796 1.00 95.12 86 LYS A CA 1
ATOM 652 C C . LYS A 1 86 ? -1.592 -4.971 6.069 1.00 95.12 86 LYS A C 1
ATOM 654 O O . LYS A 1 86 ? -1.470 -3.773 6.310 1.00 95.12 86 LYS A O 1
ATOM 659 N N . LEU A 1 87 ? -0.864 -5.616 5.167 1.00 96.19 87 LEU A N 1
ATOM 660 C CA . LEU A 1 87 ? 0.147 -4.973 4.337 1.00 96.19 87 LEU A CA 1
ATOM 661 C C . LEU A 1 87 ? -0.308 -4.960 2.879 1.00 96.19 87 LEU A C 1
ATOM 663 O O . LEU A 1 87 ? -0.541 -6.009 2.282 1.00 96.19 87 LEU A O 1
ATOM 667 N N . ILE A 1 88 ? -0.435 -3.768 2.307 1.00 96.94 88 ILE A N 1
ATOM 668 C CA . ILE A 1 88 ? -0.802 -3.567 0.906 1.00 96.94 88 ILE A CA 1
ATOM 669 C C . ILE A 1 88 ? 0.357 -2.881 0.195 1.00 96.94 88 ILE A C 1
ATOM 671 O O . ILE A 1 88 ? 0.873 -1.879 0.679 1.00 96.94 88 ILE A O 1
ATOM 675 N N . VAL A 1 89 ? 0.723 -3.368 -0.986 1.00 96.81 89 VAL A N 1
ATOM 676 C CA . VAL A 1 89 ? 1.722 -2.717 -1.841 1.00 96.81 89 VAL A CA 1
ATOM 677 C C . VAL A 1 89 ? 1.031 -2.157 -3.077 1.00 96.81 89 VAL A C 1
ATOM 679 O O . VAL A 1 89 ? 0.383 -2.887 -3.831 1.00 96.81 89 VAL A O 1
ATOM 682 N N . SER A 1 90 ? 1.166 -0.859 -3.321 1.00 96.56 90 SER A N 1
ATOM 683 C CA . SER A 1 90 ? 0.526 -0.166 -4.441 1.00 96.56 90 SER A CA 1
ATOM 684 C C . SER A 1 90 ? 1.533 0.459 -5.401 1.00 96.56 90 SER A C 1
ATOM 686 O O . SER A 1 90 ? 2.714 0.605 -5.087 1.00 96.56 90 SER A O 1
ATOM 688 N N . GLY A 1 91 ? 1.050 0.867 -6.574 1.00 94.06 91 GLY A N 1
ATOM 689 C CA . GLY A 1 91 ? 1.785 1.728 -7.496 1.00 94.06 91 GLY A CA 1
ATOM 690 C C . GLY A 1 91 ? 2.456 0.985 -8.649 1.00 94.06 91 GLY A C 1
ATOM 691 O O . GLY A 1 91 ? 2.073 -0.122 -9.041 1.00 94.06 91 GLY A O 1
ATOM 692 N N . CYS A 1 92 ? 3.460 1.626 -9.244 1.00 92.38 92 CYS A N 1
ATOM 693 C CA . CYS A 1 92 ? 4.060 1.178 -10.501 1.00 92.38 92 CYS A CA 1
ATOM 694 C C . CYS A 1 92 ? 4.736 -0.201 -10.395 1.00 92.38 92 CYS A C 1
ATOM 696 O O . CYS A 1 92 ? 4.700 -0.956 -11.369 1.00 92.38 92 CYS A O 1
ATOM 698 N N . MET A 1 93 ? 5.351 -0.550 -9.252 1.00 92.06 93 MET A N 1
ATOM 699 C CA . MET A 1 93 ? 5.964 -1.881 -9.093 1.00 92.06 93 MET A CA 1
ATOM 700 C C . MET A 1 93 ? 4.901 -2.966 -9.011 1.00 92.06 93 MET A C 1
ATOM 702 O O . MET A 1 93 ? 5.007 -3.957 -9.730 1.00 92.06 93 MET A O 1
ATOM 706 N N . SER A 1 94 ? 3.840 -2.739 -8.233 1.00 91.19 94 SER A N 1
ATOM 707 C CA . SER A 1 94 ? 2.694 -3.648 -8.151 1.00 91.19 94 SER A CA 1
ATOM 708 C C . SER A 1 94 ? 2.035 -3.880 -9.506 1.00 91.19 94 SER A C 1
ATOM 710 O O . SER A 1 94 ? 1.602 -4.993 -9.781 1.00 91.19 94 SER A O 1
ATOM 712 N N . GLN A 1 95 ? 1.994 -2.866 -10.376 1.00 92.69 95 GLN A N 1
ATOM 713 C CA . GLN A 1 95 ? 1.486 -3.013 -11.741 1.00 92.69 95 GLN A CA 1
ATOM 714 C C . GLN A 1 95 ? 2.423 -3.848 -12.625 1.00 92.69 95 GLN A C 1
ATOM 716 O O . GLN A 1 95 ? 1.974 -4.734 -13.351 1.00 92.69 95 GLN A O 1
ATOM 721 N N . ARG A 1 96 ? 3.721 -3.528 -12.614 1.00 91.12 96 ARG A N 1
ATOM 722 C CA . ARG A 1 96 ? 4.691 -4.050 -13.587 1.00 91.12 96 ARG A CA 1
ATOM 723 C C . ARG A 1 96 ? 5.229 -5.431 -13.223 1.00 91.12 96 ARG A C 1
ATOM 725 O O . ARG A 1 96 ? 5.441 -6.248 -14.112 1.00 91.12 96 ARG A O 1
ATOM 732 N N . PHE A 1 97 ? 5.438 -5.686 -11.936 1.00 90.19 97 PHE A N 1
ATOM 733 C CA . PHE A 1 97 ? 6.077 -6.895 -11.409 1.00 90.19 97 PHE A CA 1
ATOM 734 C C . PHE A 1 97 ? 5.107 -7.731 -10.565 1.00 90.19 97 PHE A C 1
ATOM 736 O O . PHE A 1 97 ? 5.518 -8.525 -9.728 1.00 90.19 97 PHE A O 1
ATOM 743 N N . ALA A 1 98 ? 3.801 -7.574 -10.796 1.00 84.50 98 ALA A N 1
ATOM 744 C CA . ALA A 1 98 ? 2.736 -8.153 -9.979 1.00 84.50 98 ALA A CA 1
ATOM 745 C C . ALA A 1 98 ? 2.869 -9.671 -9.755 1.00 84.50 98 ALA A C 1
ATOM 747 O O . ALA A 1 98 ? 2.543 -10.178 -8.685 1.00 84.50 98 ALA A O 1
ATOM 748 N N . THR A 1 99 ? 3.274 -10.417 -10.785 1.00 88.69 99 THR A N 1
ATOM 749 C CA . THR A 1 99 ? 3.409 -11.881 -10.716 1.00 88.69 99 THR A CA 1
ATOM 750 C C . THR A 1 99 ? 4.622 -12.295 -9.893 1.00 88.69 99 THR A C 1
ATOM 752 O O . THR A 1 99 ? 4.532 -13.218 -9.090 1.00 88.69 99 THR A O 1
ATOM 755 N N . GLU A 1 100 ? 5.744 -11.607 -10.087 1.00 91.25 100 GLU A N 1
ATOM 756 C CA . GLU A 1 100 ? 6.997 -11.878 -9.388 1.00 91.25 100 GLU A CA 1
ATOM 757 C C . GLU A 1 100 ? 6.891 -11.482 -7.916 1.00 91.25 100 GLU A C 1
ATOM 759 O O . GLU A 1 100 ? 7.105 -12.320 -7.050 1.00 91.25 100 GLU A O 1
ATOM 764 N N . LEU A 1 101 ? 6.422 -10.264 -7.628 1.00 90.19 101 LEU A N 1
ATOM 765 C CA . LEU A 1 101 ? 6.252 -9.780 -6.257 1.00 90.19 101 LEU A CA 1
ATOM 766 C C . LEU A 1 101 ? 5.312 -10.672 -5.439 1.00 90.19 101 LEU A C 1
ATOM 768 O O . LEU A 1 101 ? 5.602 -10.963 -4.289 1.00 90.19 101 LEU A O 1
ATOM 772 N N . ARG A 1 102 ? 4.227 -11.191 -6.028 1.00 90.81 102 ARG A N 1
ATOM 773 C CA . ARG A 1 102 ? 3.346 -12.146 -5.327 1.00 90.81 102 ARG A CA 1
ATOM 774 C C . ARG A 1 102 ? 4.017 -13.479 -5.003 1.00 90.81 102 ARG A C 1
ATOM 776 O O . ARG A 1 102 ? 3.590 -14.146 -4.066 1.00 90.81 102 ARG A O 1
ATOM 783 N N . ARG A 1 103 ? 4.994 -13.902 -5.807 1.00 92.25 103 ARG A N 1
ATOM 784 C CA . ARG A 1 103 ? 5.749 -15.137 -5.574 1.00 92.25 103 ARG A CA 1
ATOM 785 C C . ARG A 1 103 ? 6.811 -14.928 -4.500 1.00 92.25 103 ARG A C 1
ATOM 787 O O . ARG A 1 103 ? 6.955 -15.790 -3.642 1.00 92.25 103 ARG A O 1
ATOM 794 N N . GLU A 1 104 ? 7.526 -13.810 -4.571 1.00 92.06 104 GLU A N 1
ATOM 795 C CA . GLU A 1 104 ? 8.660 -13.513 -3.690 1.00 92.06 104 GLU A CA 1
ATOM 796 C C . GLU A 1 104 ? 8.240 -12.913 -2.337 1.00 92.06 104 GLU A C 1
ATOM 798 O O . GLU A 1 104 ? 8.968 -13.075 -1.367 1.00 92.06 104 GLU A O 1
ATOM 803 N N . MET A 1 105 ? 7.073 -12.262 -2.249 1.00 91.88 105 MET A N 1
ATOM 804 C CA . MET A 1 105 ? 6.584 -11.581 -1.037 1.00 91.88 105 MET A CA 1
ATOM 805 C C . MET A 1 105 ? 5.199 -12.105 -0.601 1.00 91.88 105 MET A C 1
ATOM 807 O O . MET A 1 105 ? 4.196 -11.381 -0.678 1.00 91.88 105 MET A O 1
ATOM 811 N N . PRO A 1 106 ? 5.089 -13.378 -0.173 1.00 91.25 106 PRO A N 1
ATOM 812 C CA . PRO A 1 106 ? 3.829 -13.972 0.285 1.00 91.25 106 PRO A CA 1
ATOM 813 C C . PRO A 1 106 ? 3.246 -13.325 1.557 1.00 91.25 106 PRO A C 1
ATOM 815 O O . PRO A 1 106 ? 2.093 -13.584 1.903 1.00 91.25 106 PRO A O 1
ATOM 818 N N . GLU A 1 107 ? 4.023 -12.512 2.266 1.00 89.12 107 GLU A N 1
ATOM 819 C CA . GLU A 1 107 ? 3.632 -11.760 3.458 1.00 89.12 107 GLU A CA 1
ATOM 820 C C . GLU A 1 107 ? 2.757 -10.528 3.179 1.00 89.12 107 GLU A C 1
ATOM 822 O O . GLU A 1 107 ? 2.134 -9.998 4.104 1.00 89.12 107 GLU A O 1
ATOM 827 N N . VAL A 1 108 ? 2.707 -10.074 1.925 1.00 94.25 108 VAL A N 1
ATOM 828 C CA . VAL A 1 108 ? 1.869 -8.955 1.486 1.00 94.25 108 VAL A CA 1
ATOM 829 C C . VAL A 1 108 ? 0.438 -9.451 1.267 1.00 94.25 108 VAL A C 1
ATOM 831 O O . VAL A 1 108 ? 0.191 -10.351 0.465 1.00 94.25 108 VAL A O 1
ATOM 834 N N . ASP A 1 109 ? -0.530 -8.833 1.945 1.00 95.06 109 ASP A N 1
ATOM 835 C CA . ASP A 1 109 ? -1.942 -9.220 1.864 1.00 95.06 109 ASP A CA 1
ATOM 836 C C . ASP A 1 109 ? -2.570 -8.844 0.506 1.00 95.06 109 ASP A C 1
ATOM 838 O O . ASP A 1 109 ? -3.463 -9.546 0.026 1.00 95.06 109 ASP A O 1
ATOM 842 N N . ALA A 1 110 ? -2.120 -7.758 -0.139 1.00 95.06 110 ALA A N 1
ATOM 843 C CA . ALA A 1 110 ? -2.574 -7.390 -1.482 1.00 95.06 110 ALA A CA 1
ATOM 844 C C . ALA A 1 110 ? -1.592 -6.516 -2.274 1.00 95.06 110 ALA A C 1
ATOM 846 O O . ALA A 1 110 ? -0.898 -5.662 -1.727 1.00 95.06 110 ALA A O 1
ATOM 847 N N . PHE A 1 111 ? -1.636 -6.668 -3.600 1.00 95.62 111 PHE A N 1
ATOM 848 C CA . PHE A 1 111 ? -0.954 -5.799 -4.561 1.00 95.62 111 PHE A CA 1
ATOM 849 C C . PHE A 1 111 ? -1.981 -5.037 -5.397 1.00 95.62 111 PHE A C 1
ATOM 851 O O . PHE A 1 111 ? -2.872 -5.664 -5.976 1.00 95.62 111 PHE A O 1
ATOM 858 N N . ILE A 1 112 ? -1.833 -3.714 -5.480 1.00 94.88 112 ILE A N 1
ATOM 859 C CA . ILE A 1 112 ? -2.763 -2.798 -6.155 1.00 94.88 112 ILE A CA 1
ATOM 860 C C . ILE A 1 112 ? -2.039 -2.058 -7.286 1.00 94.88 112 ILE A C 1
ATOM 862 O O . ILE A 1 112 ? -1.016 -1.410 -7.061 1.00 94.88 112 ILE A O 1
ATOM 866 N N . GLY A 1 113 ? -2.571 -2.160 -8.503 1.00 94.75 113 GLY A N 1
ATOM 867 C CA . GLY A 1 113 ? -2.057 -1.460 -9.682 1.00 94.75 113 GLY A CA 1
ATOM 868 C C . GLY A 1 113 ? -2.440 0.023 -9.739 1.00 94.75 113 GLY A C 1
ATOM 869 O O . GLY A 1 113 ? -3.189 0.536 -8.906 1.00 94.75 113 GLY A O 1
ATOM 870 N N . LEU A 1 114 ? -1.942 0.726 -10.759 1.00 92.69 114 LEU A N 1
ATOM 871 C CA . LEU A 1 114 ? -2.251 2.150 -10.974 1.00 92.69 114 LEU A CA 1
ATOM 872 C C . LEU A 1 114 ? -3.719 2.379 -11.357 1.00 92.69 114 LEU A C 1
ATOM 874 O O . LEU A 1 114 ? -4.288 3.423 -11.055 1.00 92.69 114 LEU A O 1
ATOM 878 N N . ASP A 1 115 ? -4.340 1.401 -12.006 1.00 93.69 115 ASP A N 1
ATOM 879 C CA . ASP A 1 115 ? -5.753 1.393 -12.391 1.00 93.69 115 ASP A CA 1
ATOM 880 C C . ASP A 1 115 ? -6.709 1.189 -11.201 1.00 93.69 115 ASP A C 1
ATOM 882 O O . ASP A 1 115 ? -7.917 1.395 -11.321 1.00 93.69 115 ASP A O 1
ATOM 886 N N . GLN A 1 116 ? -6.170 0.829 -10.035 1.00 94.88 116 GLN A N 1
ATOM 887 C CA . GLN A 1 116 ? -6.934 0.478 -8.840 1.00 94.88 116 GLN A CA 1
ATOM 888 C C . GLN A 1 116 ? -6.742 1.459 -7.674 1.00 94.88 116 GLN A C 1
ATOM 890 O O . GLN A 1 116 ? -7.355 1.274 -6.625 1.00 94.88 116 GLN A O 1
ATOM 895 N N . VAL A 1 117 ? -5.956 2.529 -7.832 1.00 94.31 117 VAL A N 1
ATOM 896 C CA . VAL A 1 117 ? -5.686 3.512 -6.759 1.00 94.31 117 VAL A CA 1
ATOM 897 C C . VAL A 1 117 ? -6.971 4.110 -6.166 1.00 94.31 117 VAL A C 1
ATOM 899 O O . VAL A 1 117 ? -7.117 4.212 -4.951 1.00 94.31 117 VAL A O 1
ATOM 902 N N . GLY A 1 118 ? -7.974 4.400 -7.002 1.00 96.56 118 GLY A N 1
ATOM 903 C CA . GLY A 1 118 ? -9.282 4.898 -6.552 1.00 96.56 118 GLY A CA 1
ATOM 904 C C . GLY A 1 118 ? -10.139 3.860 -5.815 1.00 96.56 118 GLY A C 1
ATOM 905 O O . GLY A 1 118 ? -11.144 4.213 -5.202 1.00 96.56 118 GLY A O 1
ATOM 906 N N . GLN A 1 119 ? -9.747 2.587 -5.842 1.00 97.19 119 GLN A N 1
ATOM 907 C CA . GLN A 1 119 ? -10.462 1.468 -5.227 1.00 97.19 119 GLN A CA 1
ATOM 908 C C . GLN A 1 119 ? -9.818 1.014 -3.910 1.00 97.19 119 GLN A C 1
ATOM 910 O O . GLN A 1 119 ? -10.312 0.066 -3.298 1.00 97.19 119 GLN A O 1
ATOM 915 N N . LEU A 1 120 ? -8.751 1.682 -3.441 1.00 97.75 120 LEU A N 1
ATOM 916 C CA . LEU A 1 120 ? -8.035 1.283 -2.225 1.00 97.75 120 LEU A CA 1
ATOM 917 C C . LEU A 1 120 ? -8.982 1.080 -1.038 1.00 97.75 120 LEU A C 1
ATOM 919 O O . LEU A 1 120 ? -8.871 0.069 -0.353 1.00 97.75 120 LEU A O 1
ATOM 923 N N . GLY A 1 121 ? -9.928 1.997 -0.811 1.00 96.94 121 GLY A N 1
ATOM 924 C CA . GLY A 1 121 ? -10.859 1.889 0.310 1.00 96.94 121 GLY A CA 1
ATOM 925 C C . GLY A 1 121 ? -11.726 0.625 0.253 1.00 96.94 121 GLY A C 1
ATOM 926 O O . GLY A 1 121 ? -11.957 -0.020 1.271 1.00 96.94 121 GLY A O 1
ATOM 927 N N . GLU A 1 122 ? -12.185 0.243 -0.939 1.00 97.12 122 GLU A N 1
ATOM 928 C CA . GLU A 1 122 ? -12.986 -0.971 -1.141 1.00 97.12 122 GLU A CA 1
ATOM 929 C C . GLU A 1 122 ? -12.168 -2.242 -0.904 1.00 97.12 122 GLU A C 1
ATOM 931 O O . GLU A 1 122 ? -12.614 -3.169 -0.226 1.00 97.12 122 GLU A O 1
ATOM 936 N N . ILE A 1 123 ? -10.947 -2.263 -1.439 1.00 96.56 123 ILE A N 1
ATOM 937 C CA . ILE A 1 123 ? -10.010 -3.375 -1.281 1.00 96.56 123 ILE A CA 1
ATOM 938 C C . ILE A 1 123 ? -9.642 -3.541 0.199 1.00 96.56 123 ILE A C 1
ATOM 940 O O . ILE A 1 123 ? -9.691 -4.651 0.725 1.00 96.56 123 ILE A O 1
ATOM 944 N N . ALA A 1 124 ? -9.354 -2.436 0.885 1.00 96.06 124 ALA A N 1
ATOM 945 C CA . ALA A 1 124 ? -9.086 -2.384 2.317 1.00 96.06 124 ALA A CA 1
ATOM 946 C C . ALA A 1 124 ? -10.227 -2.990 3.147 1.00 96.06 124 ALA A C 1
ATOM 948 O O . ALA A 1 124 ? -9.992 -3.872 3.973 1.00 96.06 124 ALA A O 1
ATOM 949 N N . GLU A 1 125 ? -11.473 -2.577 2.898 1.00 94.75 125 GLU A N 1
ATOM 950 C CA . GLU A 1 125 ? -12.635 -3.154 3.577 1.00 94.75 125 GLU A CA 1
ATOM 951 C C . GLU A 1 125 ? -12.748 -4.664 3.358 1.00 94.75 125 GLU A C 1
ATOM 953 O O . GLU A 1 125 ? -13.040 -5.409 4.296 1.00 94.75 125 GLU A O 1
ATOM 958 N N . LYS A 1 126 ? -12.537 -5.122 2.122 1.00 94.88 126 LYS A N 1
ATOM 959 C CA . LYS A 1 126 ? -12.610 -6.544 1.790 1.00 94.88 126 LYS A CA 1
ATOM 960 C C . LYS A 1 126 ? -11.559 -7.342 2.563 1.00 94.88 126 LYS A C 1
ATOM 962 O O . LYS A 1 126 ? -11.910 -8.328 3.207 1.00 94.88 126 LYS A O 1
ATOM 967 N N . ILE A 1 127 ? -10.311 -6.876 2.572 1.00 93.62 127 ILE A N 1
ATOM 968 C CA . ILE A 1 127 ? -9.198 -7.537 3.270 1.00 93.62 127 ILE A CA 1
ATOM 969 C C . ILE A 1 127 ? -9.427 -7.568 4.788 1.00 93.62 127 ILE A C 1
ATOM 971 O O . ILE A 1 127 ? -9.121 -8.569 5.430 1.00 93.62 127 ILE A O 1
ATOM 975 N N . LEU A 1 128 ? -9.992 -6.509 5.378 1.00 91.62 128 LEU A N 1
ATOM 976 C CA . LEU A 1 128 ? -10.309 -6.482 6.812 1.00 91.62 128 LEU A CA 1
ATOM 977 C C . LEU A 1 128 ? -11.452 -7.4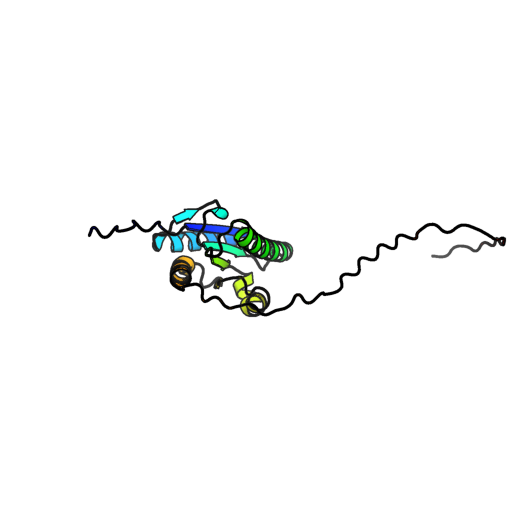35 7.194 1.00 91.62 128 LEU A C 1
ATOM 979 O O . LEU A 1 128 ? -11.490 -7.932 8.320 1.00 91.62 128 LEU A O 1
ATOM 983 N N . ARG A 1 129 ? -12.396 -7.697 6.282 1.00 89.00 129 ARG A N 1
ATOM 984 C CA . ARG A 1 129 ? -13.493 -8.660 6.500 1.00 89.00 129 ARG A CA 1
ATOM 985 C C . ARG A 1 129 ? -13.034 -10.108 6.332 1.00 89.00 129 ARG A C 1
ATOM 987 O O . ARG A 1 129 ? -13.597 -11.005 6.965 1.00 89.00 129 ARG A O 1
ATOM 994 N N . GLU A 1 130 ? -12.039 -10.345 5.485 1.00 82.19 130 GLU A N 1
ATOM 995 C CA . GLU A 1 130 ? -11.418 -11.653 5.310 1.00 82.19 130 GLU A CA 1
ATOM 996 C C . GLU A 1 130 ? -10.610 -12.003 6.573 1.00 82.19 130 GLU A C 1
ATOM 998 O O . GLU A 1 130 ? -9.503 -11.516 6.803 1.00 82.19 130 GLU A O 1
ATOM 1003 N N . ARG A 1 131 ? -11.193 -12.848 7.442 1.00 54.62 131 ARG A N 1
ATOM 1004 C CA . ARG A 1 131 ? -10.488 -13.395 8.614 1.00 54.62 131 ARG A CA 1
ATOM 1005 C C . ARG A 1 131 ? -9.152 -13.992 8.162 1.00 54.62 131 ARG A C 1
ATOM 1007 O O . ARG A 1 131 ? -9.137 -14.658 7.125 1.00 54.62 131 ARG A O 1
ATOM 1014 N N . PRO A 1 132 ? -8.063 -13.843 8.939 1.00 51.62 132 PRO A N 1
ATOM 1015 C CA . PRO A 1 132 ? -6.815 -14.499 8.602 1.00 51.62 132 PRO A CA 1
ATOM 1016 C C . PRO A 1 132 ? -7.056 -16.008 8.630 1.00 51.62 132 PRO A C 1
ATOM 1018 O O . PRO A 1 132 ? -7.168 -16.624 9.689 1.00 51.62 132 PRO A O 1
ATOM 1021 N N . THR A 1 133 ? -7.165 -16.627 7.455 1.00 39.25 133 THR A N 1
ATOM 1022 C CA . THR A 1 133 ? -6.917 -18.056 7.352 1.00 39.25 133 THR A CA 1
ATOM 1023 C C . THR A 1 133 ? -5.450 -18.209 7.688 1.00 39.25 133 THR A C 1
ATOM 1025 O O . THR A 1 133 ? -4.600 -17.743 6.930 1.00 39.25 133 THR A O 1
ATOM 1028 N N . LEU A 1 134 ? -5.160 -18.806 8.842 1.00 41.44 134 LEU A N 1
ATOM 1029 C CA . LEU A 1 134 ? -3.841 -19.323 9.171 1.00 41.44 134 LEU A CA 1
ATOM 1030 C C . LEU A 1 134 ? -3.409 -20.239 8.018 1.00 41.44 134 LEU A C 1
ATOM 1032 O O . LEU A 1 134 ? -3.713 -21.430 8.014 1.00 41.44 134 LEU A O 1
ATOM 1036 N N . LYS A 1 135 ? -2.735 -19.695 7.001 1.00 34.81 135 LYS A N 1
ATOM 1037 C CA . LYS A 1 135 ? -1.941 -20.505 6.088 1.00 34.81 135 LYS A CA 1
ATOM 1038 C C . LYS A 1 135 ? -0.711 -20.888 6.888 1.00 34.81 135 LYS A C 1
ATOM 1040 O O . LYS A 1 135 ? 0.236 -20.121 7.028 1.00 34.81 135 LYS A O 1
ATOM 1045 N N . ALA A 1 136 ? -0.834 -22.045 7.529 1.00 37.78 136 ALA A N 1
ATOM 1046 C CA . ALA A 1 136 ? 0.236 -22.722 8.218 1.00 37.78 136 ALA A CA 1
ATOM 1047 C C . ALA A 1 136 ? 1.475 -22.769 7.316 1.00 37.78 136 ALA A C 1
ATOM 1049 O O . ALA A 1 136 ? 1.389 -23.196 6.166 1.00 37.78 136 ALA A O 1
ATOM 1050 N N . GLN A 1 137 ? 2.584 -22.271 7.866 1.00 49.25 137 GLN A N 1
ATOM 1051 C CA . GLN A 1 137 ? 3.915 -22.876 7.845 1.00 49.25 137 GLN A CA 1
ATOM 1052 C C . GLN A 1 137 ? 4.133 -23.866 6.700 1.00 49.25 137 GLN A C 1
ATOM 1054 O O . GLN A 1 137 ? 3.516 -24.918 6.737 1.00 49.25 137 GLN A O 1
ATOM 1059 N N . HIS A 1 138 ? 5.025 -23.558 5.755 1.00 36.88 138 HIS A N 1
ATOM 1060 C CA . HIS A 1 138 ? 5.999 -24.490 5.165 1.00 36.88 138 HIS A CA 1
ATOM 1061 C C . HIS A 1 138 ? 6.900 -23.721 4.185 1.00 36.88 138 HIS A C 1
ATOM 1063 O O . HIS A 1 138 ? 6.599 -23.612 3.002 1.00 36.88 138 HIS A O 1
ATOM 1069 N N . SER A 1 139 ? 8.044 -23.248 4.675 1.00 37.22 139 SER A N 1
ATOM 1070 C CA . SER A 1 139 ? 9.314 -23.401 3.960 1.00 37.22 139 SER A CA 1
ATOM 1071 C C . SER A 1 139 ? 10.454 -23.211 4.955 1.00 37.22 139 SER A C 1
ATOM 1073 O O . SER A 1 139 ? 10.677 -22.130 5.492 1.00 37.22 139 SER A O 1
ATOM 1075 N N . THR A 1 140 ? 11.122 -24.321 5.235 1.00 35.47 140 THR A N 1
ATOM 1076 C CA . THR A 1 140 ? 12.424 -24.457 5.887 1.00 35.47 140 THR A CA 1
ATOM 1077 C C . THR A 1 140 ? 13.387 -23.342 5.451 1.00 35.47 140 THR A C 1
ATOM 1079 O O . THR A 1 140 ? 13.392 -23.014 4.262 1.00 35.47 140 THR A O 1
ATOM 1082 N N . PRO A 1 141 ? 14.233 -22.781 6.336 1.00 37.56 141 PRO A N 1
ATOM 1083 C CA . PRO A 1 141 ? 15.259 -21.844 5.902 1.00 37.56 141 PRO A CA 1
ATOM 1084 C C . PRO A 1 141 ? 16.236 -22.586 4.989 1.00 37.56 141 PRO A C 1
ATOM 1086 O O . PRO A 1 141 ? 16.975 -23.471 5.425 1.00 37.56 141 PRO A O 1
ATOM 1089 N N . LYS A 1 142 ? 16.209 -22.251 3.699 1.00 39.03 142 LYS A N 1
ATOM 1090 C CA . LYS A 1 142 ? 17.259 -22.636 2.767 1.00 39.03 142 LYS A CA 1
ATOM 1091 C C . LYS A 1 142 ? 18.462 -21.763 3.114 1.00 39.03 142 LYS A C 1
ATOM 1093 O O . LYS A 1 142 ? 18.479 -20.566 2.852 1.00 39.03 142 LYS A O 1
ATOM 1098 N N . THR A 1 143 ? 19.409 -22.351 3.834 1.00 39.78 143 THR A N 1
ATOM 1099 C CA . THR A 1 143 ? 20.735 -21.783 4.070 1.00 39.78 143 THR A CA 1
ATOM 1100 C C . THR A 1 143 ? 21.445 -21.634 2.733 1.00 39.78 143 THR A C 1
ATOM 1102 O O . THR A 1 143 ? 22.090 -22.574 2.273 1.00 39.78 143 THR A O 1
ATOM 1105 N N . ASP A 1 144 ? 21.353 -20.454 2.135 1.00 35.47 144 ASP A N 1
ATOM 1106 C CA . ASP A 1 144 ? 22.223 -20.065 1.036 1.00 35.47 144 ASP A CA 1
ATOM 1107 C C . ASP A 1 144 ? 23.406 -19.289 1.634 1.00 35.47 144 ASP A C 1
ATOM 1109 O O . ASP A 1 144 ? 23.364 -18.089 1.882 1.00 35.47 144 ASP A O 1
ATOM 1113 N N . SER A 1 145 ? 24.425 -20.066 2.011 1.00 39.22 145 SER A N 1
ATOM 1114 C CA . SER A 1 145 ? 25.827 -19.863 1.635 1.00 39.22 145 SER A CA 1
ATOM 1115 C C . SER A 1 145 ? 26.209 -18.448 1.156 1.00 39.22 145 SER A C 1
ATOM 1117 O O . SER A 1 145 ? 26.511 -18.242 -0.018 1.00 39.22 145 SER A O 1
ATOM 1119 N N . TRP A 1 146 ? 26.303 -17.494 2.079 1.00 26.62 146 TRP A N 1
ATOM 1120 C CA . TRP A 1 146 ? 27.186 -16.337 1.926 1.00 26.62 146 TRP A CA 1
ATOM 1121 C C . TRP A 1 146 ? 28.462 -16.625 2.718 1.00 26.62 146 TRP A C 1
ATOM 1123 O O . TRP A 1 146 ? 28.578 -16.276 3.893 1.00 26.62 146 TRP A O 1
ATOM 1133 N N . THR A 1 147 ? 29.410 -17.335 2.105 1.00 35.47 147 THR A N 1
ATOM 1134 C CA . THR A 1 147 ? 30.791 -17.388 2.595 1.00 35.47 147 THR A CA 1
ATOM 1135 C C . THR A 1 147 ? 31.381 -15.987 2.492 1.00 35.47 147 THR A C 1
ATOM 1137 O O . THR A 1 147 ? 31.753 -15.521 1.421 1.00 35.47 147 THR A O 1
ATOM 1140 N N . LEU A 1 148 ? 31.408 -15.297 3.629 1.00 34.12 148 LEU A N 1
ATOM 1141 C CA . LEU A 1 148 ? 32.278 -14.158 3.869 1.00 34.12 148 LEU A CA 1
AT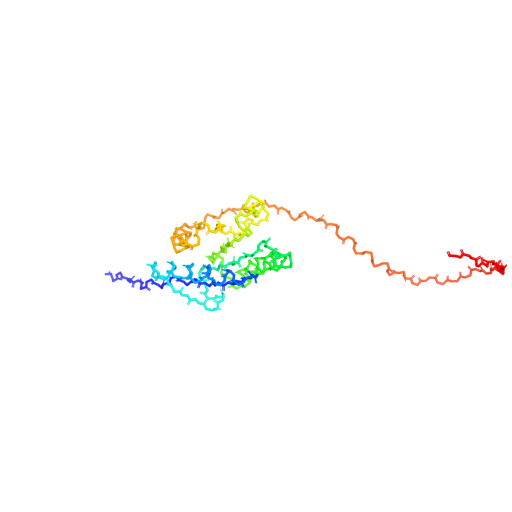OM 1142 C C . LEU A 1 148 ? 33.713 -14.691 3.939 1.00 34.12 148 LEU A C 1
ATOM 1144 O O . LEU A 1 148 ? 34.108 -15.265 4.955 1.00 34.12 148 LEU A O 1
ATOM 1148 N N . ASP A 1 149 ? 34.480 -14.499 2.867 1.00 35.25 149 ASP A N 1
ATOM 1149 C CA . ASP A 1 149 ? 35.933 -14.663 2.877 1.00 35.25 149 ASP A CA 1
ATOM 1150 C C . ASP A 1 149 ? 36.549 -13.577 3.768 1.00 35.25 149 ASP A C 1
ATOM 1152 O O . ASP A 1 149 ? 36.893 -12.476 3.343 1.00 35.25 149 ASP A O 1
ATOM 1156 N N . VAL A 1 150 ? 36.654 -13.892 5.057 1.00 32.47 150 VAL A N 1
ATOM 1157 C CA . VAL A 1 150 ? 37.537 -13.210 6.002 1.00 32.47 150 VAL A CA 1
ATOM 1158 C C . VAL A 1 150 ? 38.502 -14.265 6.524 1.00 32.47 150 VAL A C 1
ATOM 1160 O O . VAL A 1 150 ? 38.344 -14.803 7.622 1.00 32.47 150 VAL A O 1
ATOM 1163 N N . GLU A 1 151 ? 39.515 -14.580 5.719 1.00 31.48 151 GLU A N 1
ATOM 1164 C CA . GLU A 1 151 ? 40.672 -15.333 6.193 1.00 31.48 151 GLU A CA 1
ATOM 1165 C C . GLU A 1 151 ? 41.452 -14.478 7.200 1.00 31.48 151 GLU A C 1
ATOM 1167 O O . GLU A 1 151 ? 42.302 -13.649 6.874 1.00 31.48 151 GLU A O 1
ATOM 1172 N N . ARG A 1 152 ? 41.152 -14.709 8.480 1.00 31.09 152 ARG A N 1
ATOM 1173 C CA . ARG A 1 152 ? 42.114 -14.547 9.569 1.00 31.09 152 ARG A CA 1
ATOM 1174 C C . ARG A 1 152 ? 43.127 -15.682 9.467 1.00 31.09 152 ARG A C 1
ATOM 1176 O O . ARG A 1 152 ? 42.875 -16.774 9.969 1.00 31.09 152 ARG A O 1
ATOM 1183 N N . SER A 1 153 ? 44.293 -15.405 8.898 1.00 32.22 153 SER A N 1
ATOM 1184 C CA . SER A 1 153 ? 45.465 -16.251 9.122 1.00 32.22 153 SER A CA 1
ATOM 1185 C C . SER A 1 153 ? 45.976 -16.039 10.543 1.00 32.22 153 SER A C 1
ATOM 1187 O O . SER A 1 153 ? 46.447 -14.964 10.918 1.00 32.22 153 SER A O 1
ATOM 1189 N N . ALA A 1 154 ? 45.816 -17.087 11.347 1.00 33.91 154 ALA A N 1
ATOM 1190 C CA . ALA A 1 154 ? 46.405 -17.232 12.662 1.00 33.91 154 ALA A CA 1
ATOM 1191 C C . ALA A 1 154 ? 47.927 -17.450 12.572 1.00 33.91 154 ALA A C 1
ATOM 1193 O O . ALA A 1 154 ? 48.473 -17.931 11.584 1.00 33.91 154 ALA A O 1
ATOM 1194 N N . LEU A 1 155 ? 48.578 -17.071 13.666 1.00 33.75 155 LEU A N 1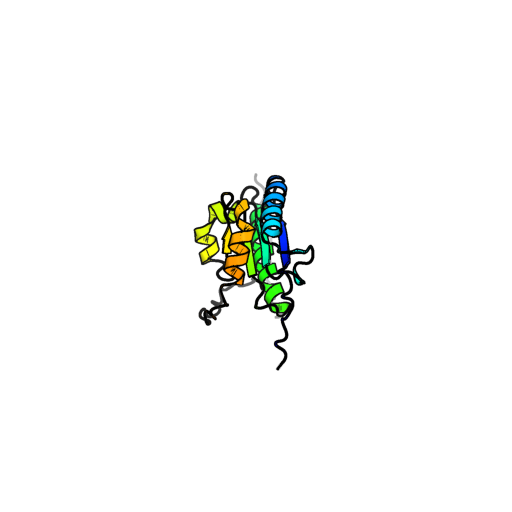
ATOM 1195 C CA . LEU A 1 155 ? 50.000 -17.150 13.989 1.00 33.75 155 LEU A CA 1
ATOM 1196 C C . LEU A 1 155 ? 50.635 -18.532 13.729 1.00 33.75 155 LEU A C 1
ATOM 1198 O O . LEU A 1 155 ? 50.052 -19.553 14.086 1.00 33.75 155 LEU A O 1
ATOM 1202 N N . GLY A 1 156 ? 51.881 -18.549 13.229 1.00 27.70 156 GLY A N 1
ATOM 1203 C CA . GLY A 1 156 ? 52.668 -19.781 13.051 1.00 27.70 156 GLY A CA 1
ATOM 1204 C C . GLY A 1 156 ? 54.098 -19.597 12.510 1.00 27.70 156 GLY A C 1
ATOM 1205 O O . GLY A 1 156 ? 54.403 -20.037 11.415 1.00 27.70 156 GLY A O 1
ATOM 1206 N N . VAL A 1 157 ? 54.944 -18.899 13.271 1.00 30.22 157 VAL A N 1
ATOM 1207 C CA . VAL A 1 157 ? 56.422 -18.984 13.407 1.00 30.22 157 VAL A CA 1
ATOM 1208 C C . VAL A 1 157 ? 57.262 -19.866 12.429 1.00 30.22 157 VAL A C 1
ATOM 1210 O O . VAL A 1 157 ? 57.185 -21.087 12.459 1.00 30.22 157 VAL A O 1
ATOM 1213 N N . SER A 1 158 ? 58.235 -19.187 11.783 1.00 29.11 158 SER A N 1
ATOM 1214 C CA . SER A 1 158 ? 59.676 -19.514 11.575 1.00 29.11 158 SER A CA 1
ATOM 1215 C C . SER A 1 158 ? 60.202 -20.394 10.418 1.00 29.11 158 SER A C 1
ATOM 1217 O O . SER A 1 158 ? 59.913 -21.581 10.326 1.00 29.11 158 SER A O 1
ATOM 1219 N N . SER A 1 159 ? 61.238 -19.814 9.768 1.00 29.69 159 SER A N 1
ATOM 1220 C CA . SER A 1 159 ? 62.454 -20.398 9.137 1.00 29.69 159 SER A CA 1
ATOM 1221 C C . SER A 1 159 ? 62.281 -21.038 7.742 1.00 29.69 159 SER A C 1
ATOM 1223 O O . SER A 1 159 ? 61.375 -21.826 7.550 1.00 29.69 159 SER A O 1
ATOM 1225 N N . THR A 1 160 ? 63.065 -20.760 6.686 1.00 32.97 160 THR A N 1
ATOM 1226 C CA . THR A 1 160 ? 64.485 -20.370 6.523 1.00 32.97 160 THR A CA 1
ATOM 1227 C C . THR A 1 160 ? 64.740 -19.656 5.172 1.00 32.97 160 THR A C 1
ATOM 1229 O O . THR A 1 160 ? 63.983 -19.844 4.229 1.00 32.97 160 THR A O 1
ATOM 1232 N N . ASN A 1 161 ? 65.821 -18.860 5.133 1.00 30.88 161 ASN A N 1
ATOM 1233 C CA . ASN A 1 161 ? 66.733 -18.464 4.038 1.00 30.88 161 ASN A CA 1
ATOM 1234 C C . ASN A 1 161 ? 66.357 -18.620 2.549 1.00 30.88 161 ASN A C 1
ATOM 1236 O O . ASN A 1 161 ? 66.070 -19.716 2.078 1.00 30.88 161 ASN A O 1
ATOM 1240 N N . GLY A 1 162 ? 66.668 -17.570 1.779 1.00 29.89 162 GLY A N 1
ATOM 1241 C CA . GLY A 1 162 ? 67.045 -17.689 0.368 1.00 29.89 162 GLY A CA 1
ATOM 1242 C C . GLY A 1 162 ? 66.978 -16.362 -0.384 1.00 29.89 162 GLY A C 1
ATOM 1243 O O . GLY A 1 162 ? 65.896 -15.947 -0.779 1.00 29.89 162 GLY A O 1
ATOM 1244 N N . ASP A 1 163 ? 68.131 -15.716 -0.566 1.00 33.34 163 ASP A N 1
ATOM 1245 C CA . ASP A 1 163 ? 68.340 -14.596 -1.491 1.00 33.34 163 ASP A CA 1
ATOM 1246 C C . ASP A 1 163 ? 67.823 -14.908 -2.907 1.00 33.34 163 ASP A C 1
ATOM 1248 O O . ASP A 1 163 ? 67.847 -16.064 -3.329 1.00 33.34 163 ASP A O 1
ATOM 1252 N N . VAL A 1 164 ? 67.433 -13.869 -3.656 1.00 32.47 164 VAL A N 1
ATOM 1253 C CA . VAL A 1 164 ? 68.015 -13.502 -4.966 1.00 32.47 164 VAL A CA 1
ATOM 1254 C C . VAL A 1 164 ? 67.249 -12.298 -5.544 1.00 32.47 164 VAL A C 1
ATOM 1256 O O . VAL A 1 164 ? 66.044 -12.332 -5.785 1.00 32.47 164 VAL A O 1
ATOM 1259 N N . ASP A 1 165 ? 68.012 -11.223 -5.727 1.00 32.22 165 ASP A N 1
ATOM 1260 C CA . ASP A 1 165 ? 67.764 -10.046 -6.564 1.00 32.22 165 ASP A CA 1
ATOM 1261 C C . ASP A 1 165 ? 67.526 -10.439 -8.038 1.00 32.22 165 ASP A C 1
ATOM 1263 O O . ASP A 1 165 ? 68.022 -11.475 -8.467 1.00 32.22 165 ASP A O 1
ATOM 1267 N N . LEU A 1 166 ? 66.793 -9.621 -8.803 1.00 35.47 166 LEU A N 1
ATOM 1268 C CA . LEU A 1 166 ? 67.103 -9.222 -10.189 1.00 35.47 166 LEU A CA 1
ATOM 1269 C C . LEU A 1 166 ? 65.900 -8.495 -10.827 1.00 35.47 166 LEU A C 1
ATOM 1271 O O . LEU A 1 166 ? 64.892 -9.081 -11.216 1.00 35.47 166 LEU A O 1
ATOM 1275 N N . SER A 1 167 ? 66.080 -7.180 -10.950 1.00 32.34 167 SER A N 1
ATOM 1276 C CA . SER A 1 167 ? 65.555 -6.244 -11.960 1.00 32.34 167 SER A CA 1
ATOM 1277 C C . SER A 1 167 ? 64.902 -6.826 -13.226 1.00 32.34 167 SER A C 1
ATOM 1279 O O . SER A 1 167 ? 65.475 -7.732 -13.807 1.00 32.34 167 SER A O 1
ATOM 1281 N N . PHE A 1 168 ? 63.838 -6.186 -13.739 1.00 34.41 168 PHE A N 1
ATOM 1282 C CA . PHE A 1 168 ? 63.608 -5.813 -15.163 1.00 34.41 168 PHE A CA 1
ATOM 1283 C C . PHE A 1 168 ? 62.244 -5.078 -15.256 1.00 34.41 168 PHE A C 1
ATOM 1285 O O . PHE A 1 168 ? 61.195 -5.671 -15.052 1.00 34.41 168 PHE A O 1
ATOM 1292 N N . ALA A 1 169 ? 62.231 -3.742 -15.248 1.00 36.22 169 ALA A N 1
ATOM 1293 C CA . ALA A 1 169 ? 62.064 -2.870 -16.422 1.00 36.22 169 ALA A CA 1
ATOM 1294 C C . ALA A 1 169 ? 60.665 -2.898 -17.088 1.00 36.22 169 ALA A C 1
ATOM 1296 O O . ALA A 1 169 ? 60.311 -3.839 -17.786 1.00 36.22 169 ALA A O 1
ATOM 1297 N N . ASP A 1 170 ? 59.930 -1.799 -16.881 1.00 40.28 170 ASP A N 1
ATOM 1298 C CA . ASP A 1 170 ? 59.269 -0.958 -17.894 1.00 40.28 170 ASP A CA 1
ATOM 1299 C C . ASP A 1 170 ? 58.759 -1.623 -19.193 1.00 40.28 170 ASP A C 1
ATOM 1301 O O . ASP A 1 170 ? 59.560 -2.070 -20.019 1.00 40.28 170 ASP A O 1
ATOM 1305 N N . ARG A 1 171 ? 57.436 -1.549 -19.436 1.00 39.97 171 ARG A N 1
ATOM 1306 C CA . ARG A 1 171 ? 56.863 -0.957 -20.667 1.00 39.97 171 ARG A CA 1
ATOM 1307 C C . ARG A 1 171 ? 55.325 -0.966 -20.705 1.00 39.97 171 ARG A C 1
ATOM 1309 O O . ARG A 1 171 ? 54.725 -2.027 -20.842 1.00 39.97 171 ARG A O 1
ATOM 1316 N N . ARG A 1 172 ? 54.808 0.264 -20.826 1.00 48.31 172 ARG A N 1
ATOM 1317 C CA . ARG A 1 172 ? 53.574 0.746 -21.491 1.00 48.31 172 ARG A CA 1
ATOM 1318 C C . ARG A 1 172 ? 52.223 0.537 -20.823 1.00 48.31 172 ARG A C 1
ATOM 1320 O O . ARG A 1 172 ? 51.764 -0.616 -20.721 1.00 48.31 172 ARG A O 1
#

pLDDT: mean 76.6, std 25.5, range [26.62, 98.06]

Secondary structure (DSSP, 8-state):
-------PPPPEEEEEE-SSTHHHHHHHHHHHHHHHTTPEEES-GGG-SEEEEEE-SSSHHHHHHHHHHHHHHHHHHHHTT-TT-EEEEEEHHHHHSHHHHHHH-TT-SEEE-GGGGGGHHHHHHHHHHS------------------------------------------

Radius of gyration: 25.94 Å; chains: 1; bounding box: 97×38×51 Å